Protein AF-A0A0N8W9R3-F1 (afdb_monomer_lite)

Radius of gyration: 17.52 Å; chains: 1; bounding box: 55×24×45 Å

Secondary structure (DSSP, 8-state):
-EEEEEEEEE-SSSEEEEEEEEEEE---S---HHHHHHHHHHHHTT--S-EE--TTTTTT--HHHHHHHHTS-EE---SHHHHHHHHHHHHHHHHHHHHHHHHHHHHHHHHHHHHHT--

Foldseek 3Di:
DKFKAWQFDFDLAATPDTDDIDIDDDDDPDDDLVVLLVNVLVNCPPHDDEAEDACPSNPNDDQVVNCVSNVGHYDYDDGPHSVNNVVVRVVVRVVSVVVVVVVVVVVVVVVVVCVVPPD

Structure (mmCIF, N/CA/C/O backbone):
data_AF-A0A0N8W9R3-F1
#
_entry.id   AF-A0A0N8W9R3-F1
#
loop_
_atom_site.group_PDB
_atom_site.id
_atom_site.type_symbol
_atom_site.label_atom_id
_atom_site.label_alt_id
_atom_site.label_comp_id
_atom_site.label_asym_id
_atom_site.label_entity_id
_atom_site.label_seq_id
_atom_site.pdbx_PDB_ins_code
_atom_site.Cartn_x
_atom_site.Cartn_y
_atom_site.Cartn_z
_atom_site.occupancy
_atom_site.B_iso_or_equiv
_atom_site.auth_seq_id
_atom_site.auth_comp_id
_atom_site.auth_asym_id
_atom_site.auth_atom_id
_atom_site.pdbx_PDB_model_num
ATOM 1 N N . MET A 1 1 ? 6.055 -0.775 -13.218 1.00 91.69 1 MET A N 1
ATOM 2 C CA . MET A 1 1 ? 5.421 -0.216 -12.002 1.00 91.69 1 MET A CA 1
ATOM 3 C C . MET A 1 1 ? 6.057 -0.805 -10.750 1.00 91.69 1 MET A C 1
ATOM 5 O O . MET A 1 1 ? 6.781 -1.784 -10.856 1.00 91.69 1 MET A O 1
ATOM 9 N N . VAL A 1 2 ? 5.845 -0.186 -9.588 1.00 96.00 2 VAL A N 1
ATOM 10 C CA . VAL A 1 2 ? 6.270 -0.732 -8.291 1.00 96.00 2 VAL A CA 1
ATOM 11 C C . VAL A 1 2 ? 5.093 -0.630 -7.337 1.00 96.00 2 VAL A C 1
ATOM 13 O O . VAL A 1 2 ? 4.621 0.474 -7.078 1.00 96.00 2 VAL A O 1
ATOM 16 N N . SER A 1 3 ? 4.628 -1.761 -6.818 1.00 96.50 3 SER A N 1
ATOM 17 C CA . SER A 1 3 ? 3.678 -1.767 -5.709 1.00 96.50 3 SER A CA 1
ATOM 18 C C . SER A 1 3 ? 4.436 -1.753 -4.392 1.00 96.50 3 SER A C 1
ATOM 20 O O . SER A 1 3 ? 5.478 -2.400 -4.250 1.00 96.50 3 SER A O 1
ATOM 22 N N . ALA A 1 4 ? 3.921 -0.993 -3.435 1.00 97.31 4 ALA A N 1
ATOM 23 C CA . ALA A 1 4 ? 4.438 -0.960 -2.085 1.00 97.31 4 ALA A CA 1
ATOM 24 C C . ALA A 1 4 ? 3.313 -1.242 -1.104 1.00 97.31 4 ALA A C 1
ATOM 26 O O . ALA A 1 4 ? 2.229 -0.679 -1.204 1.00 97.31 4 ALA A O 1
ATOM 27 N N . SER A 1 5 ? 3.606 -2.075 -0.119 1.00 97.12 5 SER A N 1
ATOM 28 C CA . SER A 1 5 ? 2.713 -2.329 1.006 1.00 97.12 5 SER A CA 1
ATOM 29 C C . SER A 1 5 ? 3.457 -2.110 2.309 1.00 97.12 5 SER A C 1
ATOM 31 O O . SER A 1 5 ? 4.665 -2.356 2.414 1.00 97.12 5 SER A O 1
ATOM 33 N N . VAL A 1 6 ? 2.717 -1.632 3.302 1.00 97.44 6 VAL A N 1
ATOM 34 C CA . VAL A 1 6 ? 3.234 -1.290 4.620 1.00 97.44 6 VAL A CA 1
ATOM 35 C C . VAL A 1 6 ? 2.388 -2.008 5.662 1.00 97.44 6 VAL A C 1
ATOM 37 O O . VAL A 1 6 ? 1.219 -1.686 5.853 1.00 97.44 6 VAL A O 1
ATOM 40 N N . ALA A 1 7 ? 2.995 -2.955 6.371 1.00 97.31 7 ALA A N 1
ATOM 41 C CA . ALA A 1 7 ? 2.402 -3.541 7.561 1.00 97.31 7 ALA A CA 1
ATOM 42 C C . ALA A 1 7 ? 2.668 -2.603 8.739 1.00 97.31 7 ALA A C 1
ATOM 44 O O . ALA A 1 7 ? 3.819 -2.458 9.171 1.00 97.31 7 ALA A O 1
ATOM 45 N N . ALA A 1 8 ? 1.614 -1.989 9.273 1.00 96.75 8 ALA A N 1
ATOM 46 C CA . ALA A 1 8 ? 1.715 -1.033 10.367 1.00 96.75 8 ALA A CA 1
ATOM 47 C C . ALA A 1 8 ? 0.570 -1.157 11.378 1.00 96.75 8 ALA A C 1
ATOM 49 O O . ALA A 1 8 ? -0.548 -1.543 11.039 1.00 96.75 8 ALA A O 1
ATOM 50 N N . ARG A 1 9 ? 0.866 -0.809 12.633 1.00 97.00 9 ARG A N 1
ATOM 51 C CA . ARG A 1 9 ? -0.126 -0.531 13.669 1.00 97.00 9 ARG A CA 1
ATOM 52 C C . ARG A 1 9 ? -0.504 0.934 13.568 1.00 97.00 9 ARG A C 1
ATOM 54 O O . ARG A 1 9 ? 0.379 1.791 13.512 1.00 97.00 9 ARG A O 1
ATOM 61 N N . ILE A 1 10 ? -1.799 1.205 13.546 1.00 96.62 10 ILE A N 1
ATOM 62 C CA . ILE A 1 10 ? -2.344 2.524 13.251 1.00 96.62 10 ILE A CA 1
ATOM 63 C C . ILE A 1 10 ? -3.368 2.869 14.336 1.00 96.62 10 ILE A C 1
ATOM 65 O O . ILE A 1 10 ? -4.214 2.037 14.664 1.00 96.62 10 ILE A O 1
ATOM 69 N N . SER A 1 11 ? -3.282 4.085 14.871 1.00 96.88 11 SER A N 1
ATOM 70 C CA . SER A 1 11 ? -4.339 4.734 15.650 1.00 96.88 11 SER A CA 1
ATOM 71 C C . SER A 1 11 ? -5.109 5.709 14.747 1.00 96.88 11 SER A C 1
ATOM 73 O O . SER A 1 11 ? -4.628 6.046 13.661 1.00 96.88 11 SER A O 1
ATOM 75 N N . PRO A 1 12 ? -6.275 6.232 15.158 1.00 96.19 12 PRO A N 1
ATOM 76 C CA . PRO A 1 12 ? -6.975 7.249 14.372 1.00 96.19 12 PRO A CA 1
ATOM 77 C C . PRO A 1 12 ? -6.120 8.489 14.040 1.00 96.19 12 PRO A C 1
ATOM 79 O O . PRO A 1 12 ? -6.336 9.135 13.009 1.00 96.19 12 PRO A O 1
ATOM 82 N N . GLU A 1 13 ? -5.132 8.805 14.878 1.00 95.75 13 GLU A N 1
ATOM 83 C CA . GLU A 1 13 ? -4.255 9.973 14.780 1.00 95.75 13 GLU A CA 1
ATOM 84 C C . GLU A 1 13 ? -3.014 9.728 13.912 1.00 95.75 13 GLU A C 1
ATOM 86 O O . GLU A 1 13 ? -2.499 10.678 13.313 1.00 95.75 13 GLU A O 1
ATOM 91 N N . GLY A 1 14 ? -2.518 8.488 13.822 1.00 95.81 14 GLY A N 1
ATOM 92 C CA . GLY A 1 14 ? -1.237 8.233 13.170 1.00 95.81 14 GLY A CA 1
ATOM 93 C C . GLY A 1 14 ? -0.778 6.778 13.128 1.00 95.81 14 GLY A C 1
ATOM 94 O O . GLY A 1 14 ? -1.451 5.853 13.569 1.00 95.81 14 GLY A O 1
ATOM 95 N N . ILE A 1 15 ? 0.420 6.589 12.577 1.00 97.19 15 ILE A N 1
ATOM 96 C CA . ILE A 1 15 ? 1.123 5.305 12.590 1.00 97.19 15 ILE A CA 1
ATOM 97 C C . ILE A 1 15 ? 1.816 5.162 13.946 1.00 97.19 15 ILE A C 1
ATOM 99 O O . ILE A 1 15 ? 2.690 5.960 14.278 1.00 97.19 15 ILE A O 1
ATOM 103 N N . GLU A 1 16 ? 1.461 4.132 14.709 1.00 97.81 16 GLU A N 1
ATOM 104 C CA . GLU A 1 16 ? 2.102 3.821 15.992 1.00 97.81 16 GLU A CA 1
ATOM 105 C C . GLU A 1 16 ? 3.396 3.024 15.792 1.00 97.81 16 GLU A C 1
ATOM 107 O O . GLU A 1 16 ? 4.377 3.194 16.517 1.00 97.81 16 GLU A O 1
ATOM 112 N N . ARG A 1 17 ? 3.399 2.110 14.814 1.00 97.25 17 ARG A N 1
ATOM 113 C CA . ARG A 1 17 ? 4.542 1.239 14.525 1.00 97.25 17 ARG A CA 1
ATOM 114 C C . ARG A 1 17 ? 4.482 0.719 13.097 1.00 97.25 17 ARG A C 1
ATOM 116 O O . ARG A 1 17 ? 3.443 0.230 12.677 1.00 97.25 17 ARG A O 1
ATOM 123 N N . THR A 1 18 ? 5.616 0.709 12.406 1.00 97.00 18 THR A N 1
ATOM 124 C CA . THR A 1 18 ? 5.782 0.023 11.116 1.00 97.00 18 THR A CA 1
ATOM 125 C C . THR A 1 18 ? 6.592 -1.251 11.326 1.00 97.00 18 THR A C 1
ATOM 127 O O . THR A 1 18 ? 7.675 -1.198 11.902 1.00 97.00 18 THR A O 1
ATOM 130 N N . TRP A 1 19 ? 6.084 -2.398 10.875 1.00 95.69 19 TRP A N 1
ATOM 131 C CA . TRP A 1 19 ? 6.787 -3.682 10.988 1.00 95.69 19 TRP A CA 1
ATOM 132 C C . TRP A 1 19 ? 7.539 -4.050 9.720 1.00 95.69 19 TRP A C 1
ATOM 134 O O . TRP A 1 19 ? 8.668 -4.529 9.784 1.00 95.69 19 TRP A O 1
ATOM 144 N N . ARG A 1 20 ? 6.903 -3.868 8.561 1.00 96.06 20 ARG A N 1
ATOM 145 C CA . ARG A 1 20 ? 7.467 -4.285 7.279 1.00 96.06 20 ARG A CA 1
ATOM 146 C C . ARG A 1 20 ? 7.002 -3.361 6.172 1.00 96.06 20 ARG A C 1
ATOM 148 O O . ARG A 1 20 ? 5.834 -2.995 6.122 1.00 96.06 20 ARG A O 1
ATOM 155 N N . ILE A 1 21 ? 7.920 -3.056 5.266 1.00 96.88 21 ILE A N 1
ATOM 156 C CA . ILE A 1 21 ? 7.620 -2.456 3.971 1.00 96.88 21 ILE A CA 1
ATOM 157 C C . ILE A 1 21 ? 8.053 -3.468 2.914 1.00 96.88 21 ILE A C 1
ATOM 159 O O . ILE A 1 21 ? 9.175 -3.977 2.973 1.00 96.88 21 ILE A O 1
ATOM 163 N N . ARG A 1 22 ? 7.167 -3.801 1.976 1.00 97.31 22 ARG A N 1
ATOM 164 C CA . ARG A 1 22 ? 7.504 -4.642 0.823 1.00 97.31 22 ARG A CA 1
ATOM 165 C C . ARG A 1 22 ? 7.370 -3.816 -0.444 1.00 97.31 22 ARG A C 1
ATOM 167 O O . ARG A 1 22 ? 6.338 -3.191 -0.649 1.00 97.31 22 ARG A O 1
ATOM 174 N N . LEU A 1 23 ? 8.396 -3.871 -1.288 1.00 97.75 23 LEU A N 1
ATOM 175 C CA . LEU A 1 23 ? 8.394 -3.324 -2.640 1.00 97.75 23 LEU A CA 1
ATOM 176 C C . LEU A 1 23 ? 8.355 -4.481 -3.634 1.00 97.75 23 LEU A C 1
ATOM 178 O O . LEU A 1 23 ? 9.158 -5.408 -3.525 1.00 97.75 23 LEU A O 1
ATOM 182 N N . VAL A 1 24 ? 7.432 -4.423 -4.586 1.00 97.75 24 VAL A N 1
ATOM 183 C CA . VAL A 1 24 ? 7.307 -5.403 -5.667 1.00 97.75 24 VAL A CA 1
ATOM 184 C C . VAL A 1 24 ? 7.374 -4.652 -6.993 1.00 97.75 24 VAL A C 1
ATOM 186 O O . VAL A 1 24 ? 6.404 -3.987 -7.367 1.00 97.75 24 VAL A O 1
ATOM 189 N N . PRO A 1 25 ? 8.526 -4.667 -7.683 1.00 96.44 25 PRO A N 1
ATOM 190 C CA . PRO A 1 25 ? 8.619 -4.145 -9.033 1.00 96.44 25 PRO A CA 1
ATOM 191 C C . PRO A 1 25 ? 8.012 -5.123 -10.036 1.00 96.44 25 PRO A C 1
ATOM 193 O O . PRO A 1 25 ? 8.177 -6.333 -9.920 1.00 96.44 25 PRO A O 1
ATOM 196 N N . LEU A 1 26 ? 7.354 -4.574 -11.051 1.00 95.62 26 LEU A N 1
ATOM 197 C CA . LEU A 1 26 ? 6.818 -5.320 -12.179 1.00 95.62 26 LEU A CA 1
ATOM 198 C C . LEU A 1 26 ? 7.011 -4.513 -13.460 1.00 95.62 26 LEU A C 1
ATOM 200 O O . LEU A 1 26 ? 6.547 -3.373 -13.560 1.00 95.62 26 LEU A O 1
ATOM 204 N N . VAL A 1 27 ? 7.683 -5.100 -14.445 1.00 93.31 27 VAL A N 1
ATOM 205 C CA . VAL A 1 27 ? 7.658 -4.612 -15.826 1.00 93.31 27 VAL A CA 1
ATOM 206 C C . VAL A 1 27 ? 6.473 -5.294 -16.498 1.00 93.31 27 VAL A C 1
ATOM 208 O O . VAL A 1 27 ? 6.405 -6.517 -16.515 1.00 93.31 27 VAL A O 1
ATOM 211 N N . ALA A 1 28 ? 5.520 -4.505 -16.982 1.00 91.56 28 ALA A N 1
ATOM 212 C CA . ALA A 1 28 ? 4.310 -4.998 -17.623 1.00 91.56 28 ALA A CA 1
ATOM 213 C C . ALA A 1 28 ? 4.071 -4.213 -18.912 1.00 91.56 28 ALA A C 1
ATOM 215 O O . ALA A 1 28 ? 4.345 -3.012 -18.961 1.00 91.56 28 ALA A O 1
ATOM 216 N N . GLU A 1 29 ? 3.560 -4.898 -19.930 1.00 91.38 29 GLU A N 1
ATOM 217 C CA . GLU A 1 29 ? 3.220 -4.304 -21.228 1.00 91.38 29 GLU A CA 1
ATOM 218 C C . GLU A 1 29 ? 1.867 -3.573 -21.198 1.00 91.38 29 GLU A C 1
ATOM 220 O O . GLU A 1 29 ? 1.616 -2.700 -22.026 1.00 91.38 29 GLU A O 1
ATOM 225 N N . SER A 1 30 ? 1.010 -3.882 -20.217 1.00 91.94 30 SER A N 1
ATOM 226 C CA . SER A 1 30 ? -0.301 -3.259 -20.016 1.00 91.94 30 SER A CA 1
ATOM 227 C C . SER A 1 30 ? -0.617 -3.037 -18.530 1.00 91.94 30 SER A C 1
ATOM 229 O O . SER A 1 30 ? 0.091 -3.506 -17.636 1.00 91.94 30 SER A O 1
ATOM 231 N N . VAL A 1 31 ? -1.693 -2.289 -18.271 1.00 89.31 31 VAL A N 1
ATOM 232 C CA . VAL A 1 31 ? -2.249 -2.020 -16.932 1.00 89.31 31 VAL A CA 1
ATOM 233 C C . VAL A 1 31 ? -3.679 -2.550 -16.834 1.00 89.31 31 VAL A C 1
ATOM 235 O O . VAL A 1 31 ? -4.599 -1.843 -16.431 1.00 89.31 31 VAL A O 1
ATOM 238 N N . GLU A 1 32 ? -3.866 -3.795 -17.267 1.00 92.75 32 GLU A N 1
ATOM 239 C CA . GLU A 1 32 ? -5.123 -4.532 -17.109 1.00 92.75 32 GLU A CA 1
ATOM 240 C C . GLU A 1 32 ? -5.375 -4.866 -15.630 1.00 92.75 32 GLU A C 1
ATOM 242 O O . GLU A 1 32 ? -4.446 -4.963 -14.818 1.00 92.75 32 GLU A O 1
ATOM 247 N N . MET A 1 33 ? -6.645 -5.059 -15.278 1.00 90.62 33 MET A N 1
ATOM 248 C CA . MET A 1 33 ? -7.075 -5.246 -13.891 1.00 90.62 33 MET A CA 1
ATOM 249 C C . MET A 1 33 ? -6.393 -6.446 -13.223 1.00 90.62 33 MET A C 1
ATOM 251 O O . MET A 1 33 ? -5.946 -6.345 -12.082 1.00 90.62 33 MET A O 1
ATOM 255 N N . GLU A 1 34 ? -6.265 -7.561 -13.936 1.00 91.38 34 GLU A N 1
ATOM 256 C CA . GLU A 1 34 ? -5.661 -8.804 -13.451 1.00 91.38 34 GLU A CA 1
ATOM 257 C C . GLU A 1 34 ? -4.177 -8.615 -13.110 1.00 91.38 34 GLU A C 1
ATOM 259 O O . GLU A 1 34 ? -3.694 -9.147 -12.110 1.00 91.38 34 GLU A O 1
ATOM 264 N N . VAL A 1 35 ? -3.465 -7.803 -13.901 1.00 94.44 35 VAL A N 1
ATOM 265 C CA . VAL A 1 35 ? -2.049 -7.477 -13.675 1.00 94.44 35 VAL A CA 1
ATOM 266 C C . VAL A 1 35 ? -1.894 -6.662 -12.393 1.00 94.44 35 VAL A C 1
ATOM 268 O O . VAL A 1 35 ? -1.024 -6.950 -11.569 1.00 94.44 35 VAL A O 1
ATOM 271 N N . VAL A 1 36 ? -2.753 -5.657 -12.200 1.00 93.38 36 VAL A N 1
ATOM 272 C CA . VAL A 1 36 ? -2.726 -4.803 -11.004 1.00 93.38 36 VAL A CA 1
ATOM 273 C C . VAL A 1 36 ? -3.118 -5.589 -9.752 1.00 93.38 36 VAL A C 1
ATOM 275 O O . VAL A 1 36 ? -2.445 -5.466 -8.729 1.00 93.38 36 VAL A O 1
ATOM 278 N N . ILE A 1 37 ? -4.153 -6.431 -9.829 1.00 93.25 37 ILE A N 1
ATOM 279 C CA . ILE A 1 37 ? -4.574 -7.295 -8.717 1.00 93.25 37 ILE A CA 1
ATOM 280 C C . ILE A 1 37 ? -3.440 -8.239 -8.317 1.00 93.25 37 ILE A C 1
ATOM 282 O O . ILE A 1 37 ? -3.068 -8.249 -7.145 1.00 93.25 37 ILE A O 1
ATOM 286 N N . GLY A 1 38 ? -2.846 -8.965 -9.269 1.00 94.44 38 GLY A N 1
ATOM 287 C CA . GLY A 1 38 ? -1.752 -9.893 -8.971 1.00 94.44 38 GLY A CA 1
ATOM 288 C C . GLY A 1 38 ? -0.554 -9.187 -8.330 1.00 94.44 38 GLY A C 1
ATOM 289 O O . GLY A 1 38 ? 0.017 -9.663 -7.348 1.00 94.44 38 GLY A O 1
ATOM 290 N N . LEU A 1 39 ? -0.225 -7.983 -8.808 1.00 95.88 39 LEU A N 1
ATOM 291 C CA . LEU A 1 39 ? 0.826 -7.164 -8.209 1.00 95.88 39 LEU A CA 1
ATOM 292 C C . LEU A 1 39 ? 0.499 -6.742 -6.762 1.00 95.88 39 LEU A C 1
ATOM 294 O O . LEU A 1 39 ? 1.384 -6.722 -5.897 1.00 95.88 39 LEU A O 1
ATOM 298 N N . ILE A 1 40 ? -0.755 -6.382 -6.482 1.00 94.75 40 ILE A N 1
ATOM 299 C CA . ILE A 1 40 ? -1.210 -6.036 -5.131 1.00 94.75 40 ILE A CA 1
ATOM 300 C C . ILE A 1 40 ? -1.144 -7.263 -4.222 1.00 94.75 40 ILE A C 1
ATOM 302 O O . ILE A 1 40 ? -0.561 -7.159 -3.140 1.00 94.75 40 ILE A O 1
ATOM 306 N N . GLU A 1 41 ? -1.657 -8.414 -4.659 1.00 95.19 41 GLU A N 1
ATOM 307 C CA . GLU A 1 41 ? -1.610 -9.681 -3.918 1.00 95.19 41 GLU A CA 1
ATOM 308 C C . GLU A 1 41 ? -0.179 -10.056 -3.527 1.00 95.19 41 GLU A C 1
ATOM 310 O O . GLU A 1 41 ? 0.093 -10.356 -2.360 1.00 95.19 41 GLU A O 1
ATOM 315 N N . ASP A 1 42 ? 0.761 -9.950 -4.465 1.00 96.06 42 ASP A N 1
ATOM 316 C CA . ASP A 1 42 ? 2.182 -10.192 -4.219 1.00 96.06 42 ASP A CA 1
ATOM 317 C C . ASP A 1 42 ? 2.772 -9.227 -3.192 1.00 96.06 42 ASP A C 1
ATOM 319 O O . ASP A 1 42 ? 3.565 -9.625 -2.327 1.00 96.06 42 ASP A O 1
ATOM 323 N N . SER A 1 43 ? 2.365 -7.958 -3.242 1.00 96.00 43 SER A N 1
ATOM 324 C CA . SER A 1 43 ? 2.826 -6.957 -2.286 1.00 96.00 43 SER A CA 1
ATOM 325 C C . SER A 1 43 ? 2.346 -7.274 -0.860 1.00 96.00 43 SER A C 1
ATOM 327 O O . SER A 1 43 ? 3.141 -7.279 0.087 1.00 96.00 43 SER A O 1
ATOM 329 N N . ILE A 1 44 ? 1.077 -7.642 -0.687 1.00 95.56 44 ILE A N 1
ATOM 330 C CA . ILE A 1 44 ? 0.487 -7.884 0.636 1.00 95.56 44 ILE A CA 1
ATOM 331 C C . ILE A 1 44 ? 0.709 -9.315 1.148 1.00 95.56 44 ILE A C 1
ATOM 333 O O . ILE A 1 44 ? 0.366 -9.619 2.296 1.00 95.56 44 ILE A O 1
ATOM 337 N N . ARG A 1 45 ? 1.295 -10.200 0.331 1.00 95.19 45 ARG A N 1
ATOM 338 C CA . ARG A 1 45 ? 1.512 -11.613 0.661 1.00 95.19 45 ARG A CA 1
ATOM 339 C C . ARG A 1 45 ? 2.311 -11.786 1.956 1.00 95.19 45 ARG A C 1
ATOM 341 O O . ARG A 1 45 ? 3.442 -11.297 2.102 1.00 95.19 45 ARG A O 1
ATOM 348 N N . GLY A 1 46 ? 1.716 -12.530 2.890 1.00 92.25 46 GLY A N 1
ATOM 349 C CA . GLY A 1 46 ? 2.288 -12.827 4.206 1.00 92.25 46 GLY A CA 1
ATOM 350 C C . GLY A 1 46 ? 2.254 -11.660 5.199 1.00 92.25 46 GLY A C 1
ATOM 351 O O . GLY A 1 46 ? 2.909 -11.741 6.235 1.00 92.25 46 GLY A O 1
ATOM 352 N N . GLN A 1 47 ? 1.536 -10.572 4.897 1.00 92.94 47 GLN A N 1
ATOM 353 C CA . GLN A 1 47 ? 1.322 -9.465 5.832 1.00 92.94 47 GLN A CA 1
ATOM 354 C C . GLN A 1 47 ? -0.029 -9.619 6.545 1.00 92.94 47 GLN A C 1
ATOM 356 O O . GLN A 1 47 ? -1.022 -9.889 5.868 1.00 92.94 47 GLN A O 1
ATOM 361 N N . PRO A 1 48 ? -0.101 -9.433 7.875 1.00 90.75 48 PRO A N 1
ATOM 362 C CA . PRO A 1 48 ? -1.350 -9.546 8.628 1.00 90.75 48 PRO A CA 1
ATOM 363 C C . PRO A 1 48 ? -2.238 -8.298 8.474 1.00 90.75 48 PRO A C 1
ATOM 365 O O . PRO A 1 48 ? -1.810 -7.285 7.925 1.00 90.75 48 PRO A O 1
ATOM 368 N N . GLY A 1 49 ? -3.462 -8.365 9.006 1.00 93.31 49 GLY A N 1
ATOM 369 C CA . GLY A 1 49 ? -4.353 -7.209 9.176 1.00 93.31 49 GLY A CA 1
ATOM 370 C C . GLY A 1 49 ? -5.329 -6.955 8.024 1.00 93.31 49 GLY A C 1
ATOM 371 O O . GLY A 1 49 ? -5.455 -7.765 7.103 1.00 93.31 49 GLY A O 1
ATOM 372 N N . VAL A 1 50 ? -6.025 -5.823 8.101 1.00 96.12 50 VAL A N 1
ATOM 373 C CA . VAL A 1 50 ? -6.954 -5.338 7.070 1.00 96.12 50 VAL A CA 1
ATOM 374 C C . VAL A 1 50 ? -6.163 -4.670 5.948 1.00 96.12 50 VAL A C 1
ATOM 376 O O . VAL A 1 50 ? -5.210 -3.936 6.212 1.00 96.12 50 VAL A O 1
ATOM 379 N N . VAL A 1 51 ? -6.546 -4.921 4.698 1.00 96.62 51 VAL A N 1
ATOM 380 C CA . VAL A 1 51 ? -5.940 -4.259 3.539 1.00 96.62 51 VAL A CA 1
ATOM 381 C C . VAL A 1 51 ? -6.557 -2.872 3.368 1.00 96.62 51 VAL A C 1
ATOM 383 O O . VAL A 1 5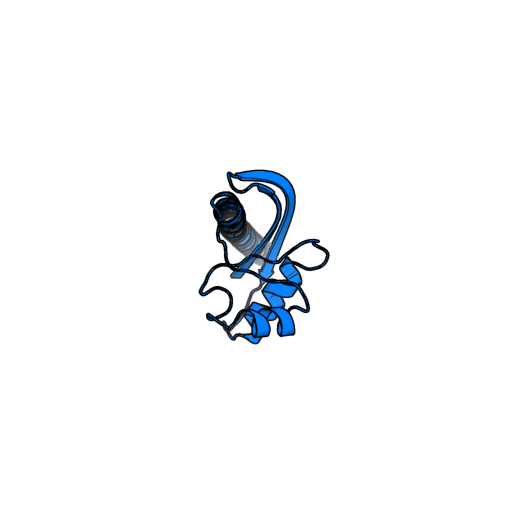1 ? -7.778 -2.724 3.321 1.00 96.62 51 VAL A O 1
ATOM 386 N N . LEU A 1 52 ? -5.699 -1.860 3.258 1.00 95.56 52 LEU A N 1
ATOM 387 C CA . LEU A 1 52 ? -6.065 -0.478 2.956 1.00 95.56 52 LEU A CA 1
ATOM 388 C C . LEU A 1 52 ? -5.551 -0.118 1.565 1.00 95.56 52 LEU A C 1
ATOM 390 O O . LEU A 1 52 ? -4.394 -0.397 1.257 1.00 95.56 52 LEU A O 1
ATOM 394 N N . ALA A 1 53 ? -6.392 0.518 0.754 1.00 94.06 53 ALA A N 1
ATOM 395 C CA . ALA A 1 53 ? -5.989 1.124 -0.514 1.00 94.06 53 ALA A CA 1
ATOM 396 C C . ALA A 1 53 ? -6.808 2.389 -0.791 1.00 94.06 53 ALA A C 1
ATOM 398 O O . ALA A 1 53 ? -7.872 2.591 -0.191 1.00 94.06 53 ALA A O 1
ATOM 399 N N . GLU A 1 54 ? -6.338 3.231 -1.709 1.00 91.50 54 GLU A N 1
ATOM 400 C CA . GLU A 1 54 ? -7.077 4.405 -2.155 1.00 91.50 54 GLU A CA 1
ATOM 401 C C . GLU A 1 54 ? -8.216 4.046 -3.108 1.00 91.50 54 GLU A C 1
ATOM 403 O O . GLU A 1 54 ? -8.256 3.005 -3.772 1.00 91.50 54 GLU A O 1
ATOM 408 N N . ARG A 1 55 ? -9.185 4.962 -3.192 1.00 89.56 55 ARG A N 1
ATOM 409 C CA . ARG A 1 55 ? -10.160 4.925 -4.280 1.00 89.56 55 ARG A CA 1
ATOM 410 C C . ARG A 1 55 ? -9.412 5.160 -5.589 1.00 89.56 55 ARG A C 1
ATOM 412 O O . ARG A 1 55 ? -8.735 6.168 -5.735 1.00 89.56 55 ARG A O 1
ATOM 419 N N . GLY A 1 56 ? -9.570 4.239 -6.530 1.00 87.88 56 GLY A N 1
ATOM 420 C CA . GLY A 1 56 ? -8.876 4.258 -7.815 1.00 87.88 56 GLY A CA 1
ATOM 421 C C . GLY A 1 56 ? -7.835 3.149 -7.956 1.00 87.88 56 GLY A C 1
ATOM 422 O O . GLY A 1 56 ? -7.763 2.574 -9.037 1.00 87.88 56 GLY A O 1
ATOM 423 N N . ASP A 1 57 ? -7.147 2.756 -6.876 1.00 88.38 57 ASP A N 1
ATOM 424 C CA . ASP A 1 57 ? -6.084 1.726 -6.910 1.00 88.38 57 ASP A CA 1
ATOM 425 C C . ASP A 1 57 ? -6.573 0.376 -7.442 1.00 88.38 57 ASP A C 1
ATOM 427 O O . ASP A 1 57 ? -5.845 -0.372 -8.087 1.00 88.38 57 ASP A O 1
ATOM 431 N N . LEU A 1 58 ? -7.843 0.079 -7.177 1.00 89.88 58 LEU A N 1
ATOM 432 C CA . LEU A 1 58 ? -8.537 -1.133 -7.600 1.00 89.88 58 LEU A CA 1
ATOM 433 C C . LEU A 1 58 ? -9.709 -0.787 -8.525 1.00 89.88 58 LEU A C 1
ATOM 435 O O . LEU A 1 58 ? -10.803 -1.319 -8.358 1.00 89.88 58 LEU A O 1
ATOM 439 N N . TYR A 1 59 ? -9.526 0.170 -9.443 1.00 90.12 59 TYR A N 1
ATOM 440 C CA . TYR A 1 59 ? -10.526 0.580 -10.447 1.00 90.12 59 TYR A CA 1
ATOM 441 C C . TYR A 1 59 ? -11.902 0.935 -9.858 1.00 90.12 59 TYR A C 1
ATOM 443 O O . TYR A 1 59 ? -12.936 0.749 -10.494 1.00 90.12 59 TYR A O 1
ATOM 451 N N . ASN A 1 60 ? -11.924 1.437 -8.618 1.00 89.69 60 ASN A N 1
ATOM 452 C CA . ASN A 1 60 ? -13.149 1.748 -7.871 1.00 89.69 60 ASN A CA 1
ATOM 453 C C . ASN A 1 60 ? -14.133 0.569 -7.734 1.00 89.69 60 ASN A C 1
ATOM 455 O O . ASN A 1 60 ? -15.343 0.783 -7.622 1.00 89.69 60 ASN A O 1
ATOM 459 N N . LEU A 1 61 ? -13.634 -0.670 -7.718 1.00 91.69 61 LEU A N 1
ATOM 460 C CA . LEU A 1 61 ? -14.451 -1.844 -7.422 1.00 91.69 61 LEU A CA 1
ATOM 461 C C . LEU A 1 61 ? -15.137 -1.705 -6.053 1.00 91.69 61 LEU A C 1
ATOM 463 O O . LEU A 1 61 ? -14.596 -1.128 -5.111 1.00 91.69 61 LEU A O 1
ATOM 467 N N . ALA A 1 62 ? -16.340 -2.268 -5.926 1.00 92.06 62 ALA A N 1
ATOM 468 C CA . ALA A 1 62 ? -17.039 -2.309 -4.646 1.00 92.06 62 ALA A CA 1
ATOM 469 C C . ALA A 1 62 ? -16.237 -3.117 -3.608 1.00 92.06 62 ALA A C 1
ATOM 471 O O . ALA A 1 62 ? -15.649 -4.144 -3.951 1.00 92.06 62 ALA A O 1
ATOM 472 N N . ARG A 1 63 ? -16.276 -2.696 -2.332 1.00 93.75 63 ARG A N 1
ATOM 473 C CA . ARG A 1 63 ? -15.535 -3.324 -1.216 1.00 93.75 63 ARG A CA 1
ATOM 474 C C . ARG A 1 63 ? -15.660 -4.850 -1.213 1.00 93.75 63 ARG A C 1
ATOM 476 O O . ARG A 1 63 ? -14.647 -5.531 -1.254 1.00 93.75 63 ARG A O 1
ATOM 483 N N . TRP A 1 64 ? -16.887 -5.371 -1.250 1.00 94.81 64 TRP A N 1
A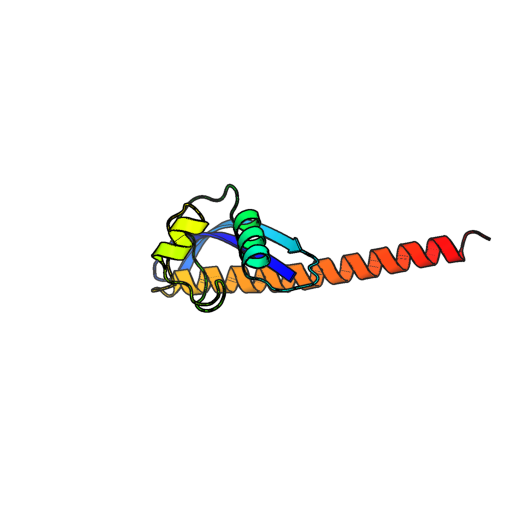TOM 484 C CA . TRP A 1 64 ? -17.145 -6.817 -1.212 1.00 94.81 64 TRP A CA 1
ATOM 485 C C . TRP A 1 64 ? -16.468 -7.577 -2.364 1.00 94.81 64 TRP A C 1
ATOM 487 O O . TRP A 1 64 ? -16.071 -8.728 -2.205 1.00 94.81 64 TRP A O 1
ATOM 497 N N . ARG A 1 65 ? -16.312 -6.938 -3.531 1.00 94.25 65 ARG A N 1
ATOM 498 C CA . ARG A 1 65 ? -15.668 -7.545 -4.699 1.00 94.25 65 ARG A CA 1
ATOM 499 C C . ARG A 1 65 ? -14.157 -7.593 -4.519 1.00 94.25 65 ARG A C 1
ATOM 501 O O . ARG A 1 65 ? -13.554 -8.607 -4.842 1.00 94.25 65 ARG A O 1
ATOM 508 N N . VAL A 1 66 ? -13.565 -6.542 -3.953 1.00 94.31 66 VAL A N 1
ATOM 509 C CA . VAL A 1 66 ? -12.147 -6.536 -3.563 1.00 94.31 66 VAL A CA 1
ATOM 510 C C . VAL A 1 66 ? -11.874 -7.604 -2.505 1.00 94.31 66 VAL A C 1
ATOM 512 O O . VAL A 1 66 ? -10.936 -8.376 -2.658 1.00 94.31 66 VAL A O 1
ATOM 515 N N . GLU A 1 67 ? -12.714 -7.696 -1.472 1.00 95.69 67 GLU A N 1
ATOM 516 C CA . GLU A 1 67 ? -12.578 -8.712 -0.418 1.00 95.69 67 GLU A CA 1
ATOM 517 C C . GLU A 1 67 ? -12.678 -10.132 -0.987 1.00 95.69 67 GLU A C 1
ATOM 519 O O . GLU A 1 67 ? -11.879 -10.995 -0.629 1.00 95.69 67 GLU A O 1
ATOM 524 N N . SER A 1 68 ? -13.607 -10.360 -1.924 1.00 95.50 68 SER A N 1
ATOM 525 C CA . SER A 1 68 ? -13.751 -11.643 -2.619 1.00 95.50 68 SER A CA 1
ATOM 526 C C . SER A 1 68 ? -12.543 -11.997 -3.485 1.00 95.50 68 SER A C 1
ATOM 528 O O . SER A 1 68 ? -12.229 -13.177 -3.597 1.00 95.50 68 SER A O 1
ATOM 530 N N . ILE A 1 69 ? -11.904 -11.011 -4.120 1.00 94.00 69 ILE A N 1
ATOM 531 C CA . ILE A 1 69 ? -10.709 -11.214 -4.949 1.00 94.00 69 ILE A CA 1
ATOM 532 C C . ILE A 1 69 ? -9.505 -11.516 -4.053 1.00 94.00 69 ILE A C 1
ATOM 534 O O . ILE A 1 69 ? -8.865 -12.544 -4.214 1.00 94.00 69 ILE A O 1
ATOM 538 N N . LEU A 1 70 ? -9.237 -10.649 -3.072 1.00 92.75 70 LEU A N 1
ATOM 539 C CA . LEU A 1 70 ? -8.051 -10.745 -2.218 1.00 92.75 70 LEU A CA 1
ATOM 540 C C . LEU A 1 70 ? -8.153 -11.851 -1.156 1.00 92.75 70 LEU A C 1
ATOM 542 O O . LEU A 1 70 ? -7.155 -12.165 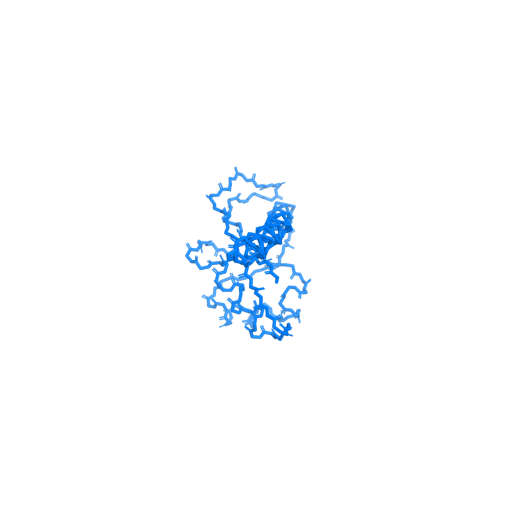-0.506 1.00 92.75 70 LEU A O 1
ATOM 546 N N . GLY A 1 71 ? -9.356 -12.377 -0.900 1.00 94.00 71 GLY A N 1
ATOM 547 C CA . GLY A 1 71 ? -9.623 -13.319 0.190 1.00 94.00 71 GLY A CA 1
ATOM 548 C C . GLY A 1 71 ? -9.341 -12.729 1.577 1.00 94.00 71 GLY A C 1
ATOM 549 O O . GLY A 1 71 ? -8.969 -13.454 2.500 1.00 94.00 71 GLY A O 1
ATOM 550 N N . ARG A 1 72 ? -9.443 -11.401 1.721 1.00 94.31 72 ARG A N 1
ATOM 551 C CA . ARG A 1 72 ? -9.054 -10.645 2.921 1.00 94.31 72 ARG A CA 1
ATOM 552 C C . ARG A 1 72 ? -10.014 -9.502 3.186 1.00 94.31 72 ARG A C 1
ATOM 554 O O . ARG A 1 72 ? -10.578 -8.943 2.253 1.00 94.31 72 ARG A O 1
ATOM 561 N N . GLU A 1 73 ? -10.124 -9.106 4.453 1.00 96.50 73 GLU A N 1
ATOM 562 C CA . GLU A 1 73 ? -10.831 -7.879 4.811 1.00 96.50 73 GLU A CA 1
ATOM 563 C C . GLU A 1 73 ? -10.147 -6.668 4.168 1.00 96.50 73 GLU A C 1
ATOM 565 O O . GLU A 1 73 ? -8.917 -6.529 4.206 1.00 96.50 73 GLU A O 1
ATOM 570 N N . PHE A 1 74 ? -10.961 -5.788 3.593 1.00 96.19 74 PHE A N 1
ATOM 571 C CA . PHE A 1 74 ? -10.513 -4.610 2.872 1.00 96.19 74 PHE A CA 1
ATOM 572 C C . PHE A 1 74 ? -11.352 -3.405 3.270 1.00 96.19 74 PHE A C 1
ATOM 574 O O . PHE A 1 74 ? -12.568 -3.505 3.409 1.00 96.19 74 PHE A O 1
ATOM 581 N N . LYS A 1 75 ? -10.734 -2.233 3.393 1.00 94.88 75 LYS A N 1
ATOM 582 C CA . LYS A 1 75 ? -11.478 -0.983 3.559 1.00 94.88 75 LYS A CA 1
ATOM 583 C C . LYS A 1 75 ? -10.771 0.188 2.888 1.00 94.88 75 LYS A C 1
ATOM 585 O O . LYS A 1 75 ? -9.566 0.167 2.650 1.00 94.88 75 LYS A O 1
ATOM 590 N N . TYR A 1 76 ? -11.544 1.241 2.651 1.00 93.50 76 TYR A N 1
ATOM 591 C CA . TYR A 1 76 ? -11.001 2.553 2.327 1.00 93.50 76 TYR A CA 1
ATOM 592 C C . TYR A 1 76 ? -10.682 3.325 3.620 1.00 93.50 76 TYR A C 1
ATOM 594 O O . TYR A 1 76 ? -11.319 3.069 4.644 1.00 93.50 76 TYR A O 1
ATOM 602 N N . PRO A 1 77 ? -9.725 4.267 3.599 1.00 94.25 77 PRO A N 1
ATOM 603 C CA . PRO A 1 77 ? -9.370 5.069 4.768 1.00 94.25 77 PRO A CA 1
ATOM 604 C C . PRO A 1 77 ? -10.515 5.943 5.266 1.00 94.25 77 PRO A C 1
ATOM 606 O O . PRO A 1 77 ? -11.139 6.679 4.498 1.00 94.25 77 PRO A O 1
ATOM 609 N N . GLU A 1 78 ? -10.699 5.950 6.578 1.00 95.12 78 GLU A N 1
ATOM 610 C CA . GLU A 1 78 ? -11.716 6.725 7.291 1.00 95.12 78 GLU A CA 1
ATOM 611 C C . GLU A 1 78 ? -11.085 7.658 8.341 1.00 95.12 78 GLU A C 1
ATOM 613 O O . GLU A 1 78 ? -11.690 8.654 8.732 1.00 95.12 78 GLU A O 1
ATOM 618 N N . SER A 1 79 ? -9.842 7.391 8.748 1.00 96.69 79 SER A N 1
ATOM 619 C CA . SER A 1 79 ? -9.087 8.145 9.754 1.00 96.69 79 SER A CA 1
ATOM 620 C C . SER A 1 79 ? -7.816 8.799 9.198 1.00 96.69 79 SER A C 1
ATOM 622 O O . SER A 1 79 ? -7.355 8.510 8.089 1.00 96.69 79 SER A O 1
ATOM 624 N N . ARG A 1 80 ? -7.212 9.697 9.989 1.00 96.12 80 ARG A N 1
ATOM 625 C CA . ARG A 1 80 ? -5.947 10.355 9.625 1.00 96.12 80 ARG A CA 1
ATOM 626 C C . ARG A 1 80 ? -4.783 9.371 9.634 1.00 96.12 80 ARG A C 1
ATOM 628 O O . ARG A 1 80 ? -3.942 9.445 8.743 1.00 96.12 80 ARG A O 1
ATOM 635 N N . GLY A 1 81 ? -4.744 8.457 10.603 1.00 97.00 81 GLY A N 1
ATOM 636 C CA . GLY A 1 81 ? -3.705 7.435 10.678 1.00 97.00 81 GLY A CA 1
ATOM 637 C C . GLY A 1 81 ? -3.708 6.493 9.478 1.00 97.00 81 GLY A C 1
ATOM 638 O O . GLY A 1 81 ? -2.646 6.217 8.925 1.00 97.00 81 GLY A O 1
ATOM 639 N N . GLU A 1 82 ? -4.886 6.069 9.011 1.00 97.06 82 GLU A N 1
ATOM 640 C CA . GLU A 1 82 ? -5.003 5.222 7.814 1.00 97.06 82 GLU A CA 1
ATOM 641 C C . GLU A 1 82 ? -4.496 5.945 6.563 1.00 97.06 82 GLU A C 1
ATOM 643 O O . GLU A 1 82 ? -3.710 5.378 5.805 1.00 97.06 82 GLU A O 1
ATOM 648 N N . ARG A 1 83 ? -4.860 7.223 6.381 1.00 96.44 83 ARG A N 1
ATOM 649 C CA . ARG A 1 83 ? -4.320 8.036 5.277 1.00 96.44 83 ARG A CA 1
ATOM 650 C C . ARG A 1 83 ? -2.803 8.173 5.364 1.00 96.44 83 ARG A C 1
ATOM 652 O O . ARG A 1 83 ? -2.120 7.973 4.368 1.00 96.44 83 ARG A O 1
ATOM 659 N N . ARG A 1 84 ? -2.264 8.420 6.562 1.00 96.62 84 ARG A N 1
ATOM 660 C CA . ARG A 1 84 ? -0.814 8.520 6.798 1.00 96.62 84 ARG A CA 1
ATOM 661 C C . ARG A 1 84 ? -0.077 7.227 6.425 1.00 96.62 84 ARG A C 1
ATOM 663 O O . ARG A 1 84 ? 1.023 7.278 5.881 1.00 96.62 84 ARG A O 1
ATOM 670 N N . ALA A 1 85 ? -0.664 6.069 6.729 1.00 96.31 85 ALA A N 1
ATOM 671 C CA . ALA A 1 85 ? -0.090 4.770 6.383 1.00 96.31 85 ALA A CA 1
ATOM 672 C C . ALA A 1 85 ? -0.054 4.536 4.867 1.00 96.31 85 ALA A C 1
ATOM 674 O O . ALA A 1 85 ? 0.950 4.039 4.353 1.00 96.31 85 ALA A O 1
ATOM 675 N N . MET A 1 86 ? -1.096 4.948 4.144 1.00 95.31 86 MET A N 1
ATOM 676 C CA . MET A 1 86 ? -1.085 4.900 2.680 1.00 95.31 86 MET A CA 1
ATOM 677 C C . MET A 1 86 ? -0.094 5.887 2.069 1.00 95.31 86 MET A C 1
ATOM 679 O O . MET A 1 86 ? 0.654 5.506 1.177 1.00 95.31 86 MET A O 1
ATOM 683 N N . GLU A 1 87 ? -0.017 7.123 2.572 1.00 96.50 87 GLU A N 1
ATOM 684 C CA . GLU A 1 87 ? 0.984 8.102 2.125 1.00 96.50 87 GLU A CA 1
ATOM 685 C C . GLU A 1 87 ? 2.404 7.528 2.252 1.00 96.50 87 GLU A C 1
ATOM 687 O O . GLU A 1 87 ? 3.223 7.657 1.340 1.00 96.50 87 GLU A O 1
ATOM 692 N N . LEU A 1 88 ? 2.690 6.819 3.351 1.00 97.50 88 LEU A N 1
ATOM 693 C CA . LEU A 1 88 ? 3.955 6.107 3.525 1.00 97.50 88 LEU A CA 1
ATOM 694 C C . LEU A 1 88 ? 4.154 5.017 2.458 1.00 97.50 88 LEU A C 1
ATOM 696 O O . LEU A 1 88 ? 5.249 4.913 1.901 1.00 97.50 88 LEU A O 1
ATOM 700 N N . ALA A 1 89 ? 3.122 4.230 2.143 1.00 96.94 89 ALA A N 1
ATOM 701 C CA . ALA A 1 89 ? 3.182 3.242 1.067 1.00 96.94 89 ALA A CA 1
ATOM 702 C C . ALA A 1 89 ? 3.444 3.904 -0.299 1.00 96.94 89 ALA A C 1
ATOM 704 O O . ALA A 1 8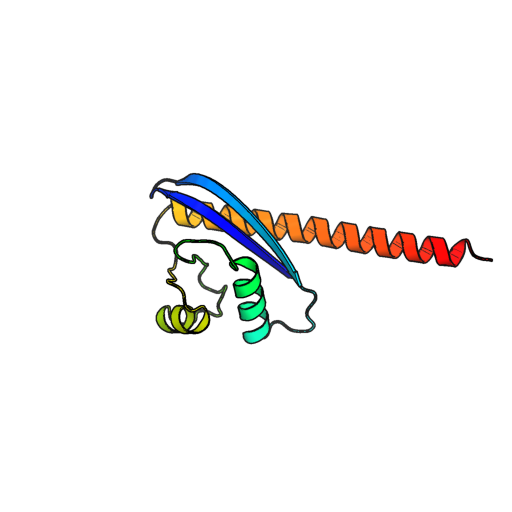9 ? 4.313 3.452 -1.042 1.00 96.94 89 ALA A O 1
ATOM 705 N N . HIS A 1 90 ? 2.793 5.027 -0.605 1.00 95.88 90 HIS A N 1
ATOM 706 C CA . HIS A 1 90 ? 3.007 5.787 -1.840 1.00 95.88 90 HIS A CA 1
ATOM 707 C C . HIS A 1 90 ? 4.428 6.331 -1.953 1.00 95.88 90 HIS A C 1
ATOM 709 O O . HIS A 1 90 ? 5.080 6.172 -2.989 1.00 95.88 90 HIS A O 1
ATOM 715 N N . HIS A 1 91 ? 4.955 6.912 -0.874 1.00 97.62 91 HIS A N 1
ATOM 716 C CA . HIS A 1 91 ? 6.344 7.357 -0.834 1.00 97.62 91 HIS A CA 1
ATOM 717 C C . HIS A 1 91 ? 7.321 6.193 -1.016 1.00 97.62 91 HIS A C 1
ATOM 719 O O . HIS A 1 91 ? 8.288 6.326 -1.771 1.00 97.62 91 HIS A O 1
ATOM 725 N N . ALA A 1 92 ? 7.054 5.044 -0.389 1.00 97.94 92 ALA A N 1
ATOM 726 C CA . ALA A 1 92 ? 7.860 3.842 -0.559 1.00 97.94 92 ALA A CA 1
ATOM 727 C C . ALA A 1 92 ? 7.812 3.319 -2.006 1.00 97.94 92 ALA A C 1
ATOM 729 O O . ALA A 1 92 ? 8.863 3.022 -2.570 1.00 97.94 92 ALA A O 1
ATOM 730 N N . SER A 1 93 ? 6.634 3.270 -2.637 1.00 97.44 93 SER A N 1
ATOM 731 C CA . SER A 1 93 ? 6.470 2.883 -4.047 1.00 97.44 93 SER A CA 1
ATOM 732 C C . SER A 1 93 ? 7.256 3.812 -4.974 1.00 97.44 93 SER A C 1
ATOM 734 O O . SER A 1 93 ? 8.035 3.349 -5.811 1.00 97.44 93 SER A O 1
ATOM 736 N N . PHE A 1 94 ? 7.130 5.126 -4.787 1.00 97.56 94 PHE A N 1
ATOM 737 C CA . PHE A 1 94 ? 7.826 6.115 -5.604 1.00 97.56 94 PHE A CA 1
ATOM 738 C C . PHE A 1 94 ? 9.351 6.042 -5.445 1.00 97.56 94 PHE A C 1
ATOM 740 O O . PHE A 1 94 ? 10.083 6.051 -6.440 1.00 97.56 94 PHE A O 1
ATOM 747 N N . ALA A 1 95 ? 9.841 5.932 -4.207 1.00 98.00 95 ALA A N 1
ATOM 748 C CA . ALA A 1 95 ? 11.262 5.747 -3.927 1.00 98.00 95 ALA A CA 1
ATOM 749 C C . ALA A 1 95 ? 11.777 4.418 -4.503 1.00 98.00 95 ALA A C 1
ATOM 751 O O . ALA A 1 95 ? 12.816 4.395 -5.162 1.00 98.00 95 ALA A O 1
ATOM 752 N N . GLY A 1 96 ? 11.011 3.338 -4.334 1.00 97.50 96 GLY A N 1
ATOM 753 C CA . GLY A 1 96 ? 11.297 2.022 -4.896 1.00 97.50 96 GLY A CA 1
ATOM 754 C C . GLY A 1 96 ? 11.394 2.047 -6.417 1.00 97.50 96 GLY A C 1
ATOM 755 O O . GLY A 1 96 ? 12.354 1.530 -6.978 1.00 97.50 96 GLY A O 1
ATOM 756 N N . ARG A 1 97 ? 10.470 2.732 -7.098 1.00 96.88 97 ARG A N 1
ATOM 757 C CA . ARG A 1 97 ? 10.521 2.930 -8.553 1.00 96.88 97 ARG A CA 1
ATOM 758 C C . ARG A 1 97 ? 11.792 3.655 -8.981 1.00 96.88 97 ARG A C 1
ATOM 760 O O . ARG A 1 97 ? 12.421 3.235 -9.946 1.00 96.88 97 ARG A O 1
ATOM 767 N N . LYS A 1 98 ? 12.176 4.730 -8.284 1.00 97.44 98 LYS A N 1
ATOM 768 C CA . LYS A 1 98 ? 13.424 5.452 -8.581 1.00 97.44 98 LYS A CA 1
ATOM 769 C C . LYS A 1 98 ? 14.649 4.558 -8.417 1.00 97.44 98 LYS A C 1
ATOM 771 O O . LYS A 1 98 ? 15.535 4.612 -9.261 1.00 97.44 98 LYS A O 1
ATOM 776 N N . LEU A 1 99 ? 14.691 3.756 -7.354 1.00 96.19 99 LEU A N 1
ATOM 777 C CA . LEU A 1 99 ? 15.784 2.817 -7.115 1.00 96.19 99 LEU A CA 1
ATOM 778 C C . LEU A 1 99 ? 15.869 1.772 -8.231 1.00 96.19 99 LEU A C 1
ATOM 780 O O . LEU A 1 99 ? 16.932 1.592 -8.807 1.00 96.19 99 LEU A O 1
ATOM 784 N N . VAL A 1 100 ? 14.746 1.137 -8.572 1.00 95.81 100 VAL A N 1
ATOM 785 C CA . VAL A 1 100 ? 14.687 0.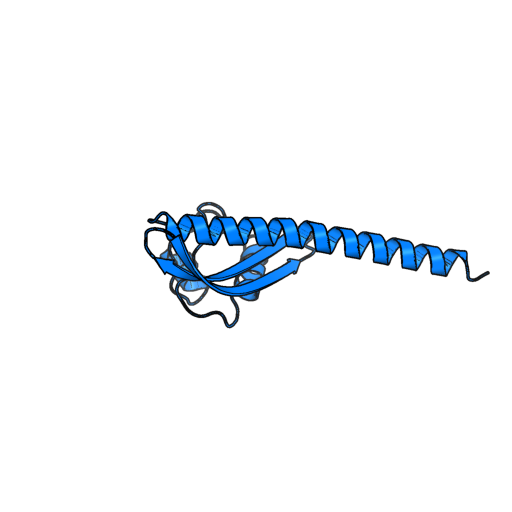105 -9.617 1.00 95.81 100 VAL A CA 1
ATOM 786 C C . VAL A 1 100 ? 15.149 0.653 -10.963 1.00 95.81 100 VAL A C 1
ATOM 788 O O . VAL A 1 100 ? 15.977 0.023 -11.605 1.00 95.81 100 VAL A O 1
ATOM 791 N N . LEU A 1 101 ? 14.683 1.839 -11.366 1.00 95.00 101 LEU A N 1
ATOM 792 C CA . LEU A 1 101 ? 15.109 2.445 -12.632 1.00 95.00 101 LEU A CA 1
ATOM 793 C C . LEU A 1 101 ? 16.613 2.726 -12.668 1.00 95.00 101 LEU A C 1
ATOM 795 O O . LEU A 1 101 ? 17.260 2.372 -13.643 1.00 95.00 101 LEU A O 1
ATOM 799 N N . ARG A 1 102 ? 17.183 3.277 -11.587 1.00 95.44 102 ARG A N 1
ATOM 800 C CA . ARG A 1 102 ? 18.636 3.497 -11.509 1.00 95.44 102 ARG A CA 1
ATOM 801 C C . ARG A 1 102 ? 19.421 2.195 -11.643 1.00 95.44 102 ARG A C 1
ATOM 803 O O . ARG A 1 102 ? 20.390 2.153 -12.385 1.00 95.44 102 ARG A O 1
ATOM 810 N N . LEU A 1 103 ? 18.985 1.138 -10.958 1.00 92.75 103 LEU A N 1
ATOM 811 C CA . LEU A 1 103 ? 19.639 -0.17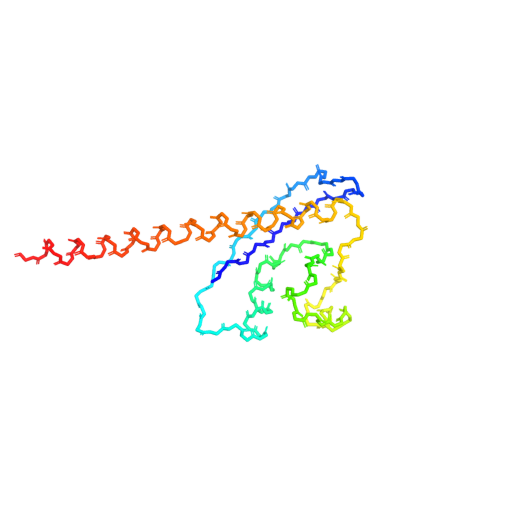0 -11.035 1.00 92.75 103 LEU A CA 1
ATOM 812 C C . LEU A 1 103 ? 19.551 -0.771 -12.446 1.00 92.75 103 LEU A C 1
ATOM 814 O O . LEU A 1 103 ? 20.512 -1.375 -12.908 1.00 92.75 103 LEU A O 1
ATOM 818 N N . MET A 1 104 ? 18.425 -0.582 -13.140 1.00 91.06 104 MET A N 1
ATOM 819 C CA . MET A 1 104 ? 18.270 -1.020 -14.531 1.00 91.06 104 MET A CA 1
ATOM 820 C C . MET A 1 104 ? 19.206 -0.251 -15.472 1.00 91.06 104 MET A C 1
ATOM 822 O O . MET A 1 104 ? 19.848 -0.872 -16.317 1.00 91.06 104 MET A O 1
ATOM 826 N N . ASP A 1 105 ? 19.330 1.068 -15.299 1.00 91.94 105 ASP A N 1
ATOM 827 C CA . ASP A 1 105 ? 20.242 1.904 -16.091 1.00 91.94 105 ASP A CA 1
ATOM 828 C C . ASP A 1 105 ? 21.714 1.506 -15.864 1.00 91.94 105 ASP A C 1
ATOM 830 O O . ASP A 1 105 ? 22.482 1.363 -16.817 1.00 91.94 105 ASP A O 1
ATOM 834 N N . GLU A 1 106 ? 22.110 1.260 -14.610 1.00 91.12 106 GLU A N 1
ATOM 835 C CA . GLU A 1 106 ? 23.456 0.790 -14.251 1.00 91.12 106 GLU A CA 1
ATOM 836 C C . GLU A 1 106 ? 23.764 -0.597 -14.845 1.00 91.12 106 GLU A C 1
ATOM 838 O O . GLU A 1 106 ? 24.863 -0.833 -15.357 1.00 91.12 106 GLU A O 1
ATOM 843 N N . GLU A 1 107 ? 22.797 -1.519 -14.822 1.00 86.88 107 GLU A N 1
ATOM 844 C CA . GLU A 1 107 ? 22.959 -2.856 -15.397 1.00 86.88 107 GLU A CA 1
ATOM 845 C C . GLU A 1 107 ? 23.098 -2.806 -16.929 1.00 86.88 107 GLU A C 1
ATOM 847 O O . GLU A 1 107 ? 23.924 -3.527 -17.499 1.00 86.88 107 GLU A O 1
ATOM 852 N N . LEU A 1 108 ? 22.341 -1.930 -17.599 1.00 79.62 108 LEU A N 1
ATOM 853 C CA . LEU A 1 108 ? 22.460 -1.680 -19.039 1.00 79.62 108 LEU A CA 1
ATOM 854 C C . LEU A 1 108 ? 23.838 -1.104 -19.396 1.00 79.62 108 LEU A C 1
ATOM 856 O O . LEU A 1 108 ? 24.523 -1.668 -20.251 1.00 79.62 108 LEU A O 1
ATOM 860 N N . GLY A 1 109 ? 24.304 -0.073 -18.684 1.00 77.38 109 GLY A N 1
ATOM 861 C CA . GLY A 1 109 ? 25.629 0.514 -18.921 1.00 77.38 109 GLY A CA 1
ATOM 862 C C . GLY A 1 109 ? 26.785 -0.462 -18.652 1.00 77.38 109 GLY A C 1
ATOM 863 O O . GLY A 1 109 ? 27.793 -0.470 -19.368 1.00 77.38 109 GLY A O 1
ATOM 864 N N . SER A 1 110 ? 26.632 -1.354 -17.664 1.00 77.25 110 SER A N 1
ATOM 865 C CA . SER A 1 110 ? 27.598 -2.431 -17.402 1.00 77.25 110 SER A CA 1
ATOM 866 C C . SER A 1 110 ? 27.648 -3.454 -18.542 1.00 77.25 110 SER A C 1
ATOM 868 O O . SER A 1 110 ? 28.732 -3.920 -18.908 1.00 77.25 110 SER A O 1
ATOM 870 N N . ARG A 1 111 ? 26.493 -3.798 -19.130 1.00 73.88 111 ARG A N 1
ATOM 871 C CA . ARG A 1 111 ? 26.411 -4.704 -20.286 1.00 73.88 111 ARG A CA 1
ATOM 872 C C . ARG A 1 111 ? 27.066 -4.097 -21.526 1.00 73.88 111 ARG A C 1
ATOM 874 O O . ARG A 1 111 ? 27.874 -4.776 -22.153 1.00 73.88 111 ARG A O 1
ATOM 881 N N . GLU A 1 112 ? 26.789 -2.835 -21.840 1.00 73.62 112 GLU A N 1
ATOM 882 C CA . GLU A 1 112 ? 27.395 -2.135 -22.985 1.00 73.62 112 GLU A CA 1
ATOM 883 C C . GLU A 1 112 ? 28.922 -2.029 -22.854 1.00 73.62 112 GLU A C 1
ATOM 885 O O . GLU A 1 112 ? 29.650 -2.327 -23.801 1.00 73.62 112 GLU A O 1
ATOM 890 N N . SER A 1 113 ? 29.425 -1.721 -21.654 1.00 72.06 113 SER A N 1
ATOM 891 C CA . SER A 1 113 ? 30.869 -1.642 -21.384 1.00 72.06 113 SER A CA 1
ATOM 892 C C . SER A 1 113 ? 31.585 -2.991 -21.551 1.00 72.06 113 SER A C 1
ATOM 894 O O . SER A 1 113 ? 32.719 -3.036 -22.027 1.00 72.06 113 SER A O 1
ATOM 896 N N . LYS A 1 114 ? 30.930 -4.109 -21.200 1.00 70.50 114 LYS A N 1
ATOM 897 C CA . LYS A 1 114 ? 31.477 -5.463 -21.416 1.00 70.50 114 LYS A CA 1
ATOM 898 C C . LYS A 1 114 ? 31.514 -5.857 -22.892 1.00 70.50 114 LYS A C 1
ATOM 900 O O . LYS A 1 114 ? 32.412 -6.593 -23.284 1.00 70.50 114 LYS A O 1
ATOM 905 N N . ILE A 1 115 ? 30.563 -5.381 -23.694 1.00 71.06 115 ILE A N 1
ATOM 906 C CA . ILE A 1 115 ? 30.536 -5.622 -25.143 1.00 71.06 115 ILE A CA 1
ATOM 907 C C . ILE A 1 115 ? 31.623 -4.786 -25.837 1.00 71.06 115 ILE A C 1
ATOM 909 O O . ILE A 1 115 ? 32.317 -5.296 -26.710 1.00 71.06 115 ILE A O 1
ATOM 913 N N . ALA A 1 116 ? 31.822 -3.533 -25.413 1.00 67.62 116 ALA A N 1
ATOM 914 C CA . ALA A 1 116 ? 32.814 -2.630 -26.001 1.00 67.62 116 ALA A CA 1
ATOM 915 C C . ALA A 1 116 ? 34.277 -2.962 -25.634 1.00 67.62 116 ALA A C 1
ATOM 917 O O . ALA A 1 116 ? 35.181 -2.625 -26.390 1.00 67.62 116 ALA A O 1
ATOM 918 N N . GLY A 1 117 ? 34.525 -3.607 -24.489 1.00 60.16 117 GLY A N 1
ATOM 919 C CA . GLY A 1 117 ? 35.870 -3.994 -24.035 1.00 60.16 117 GLY A CA 1
ATOM 920 C C . GLY A 1 117 ? 36.310 -5.418 -24.408 1.00 60.16 117 GLY A C 1
ATOM 921 O O . GLY A 1 117 ? 37.331 -5.875 -23.902 1.00 60.16 117 GLY A O 1
ATOM 922 N N . GLY A 1 118 ? 35.520 -6.140 -25.212 1.00 57.00 118 GLY A N 1
ATOM 923 C CA . GLY A 1 118 ? 35.714 -7.560 -25.545 1.00 57.00 118 GLY A CA 1
ATOM 924 C C . GLY A 1 118 ? 36.340 -7.861 -26.916 1.00 57.00 118 GLY A C 1
ATOM 925 O O . GLY A 1 118 ? 36.253 -9.003 -27.362 1.00 57.00 118 GLY A O 1
ATOM 926 N N . THR A 1 119 ? 36.937 -6.872 -27.584 1.00 48.66 119 THR A N 1
ATOM 927 C CA . THR A 1 119 ? 37.713 -7.008 -28.840 1.00 48.66 119 THR A CA 1
ATOM 928 C C . THR A 1 119 ? 39.172 -6.675 -28.610 1.00 48.66 119 THR A C 1
ATOM 930 O O . THR A 1 119 ? 40.028 -7.374 -29.192 1.00 48.66 119 THR A O 1
#

pLDDT: mean 92.16, std 8.58, range [48.66, 98.0]

Sequence (119 aa):
MVSASVAARISPEGIERTWRIRLVPLVAESVEMEVVIGLIEDSIRGQPGVVLAERGDLYNLARWRVESILGREFKYPESRGERRAMELAHHASFAGRKLVLRLMDEELGSRESKIAGGT